Protein AF-A0A8I2YHZ6-F1 (afdb_monomer)

Foldseek 3Di:
DDDQPDWDWDQDPVRDTDTDRPVVCPPPDDDDQQLRDDLVRNVVVLVVVLVVCVVVVHDPVLSVLSVLLSVCLVPPPLCPDPPVLSVSLSSVQVRVVVVVQVVCPVHPPHDGSNDDPVVSSVVSSVVSVVVVVVVVVVVVVVPDDDDDD

Solvent-accessible surface area (backbone atoms only — not comparable to full-atom values): 8873 Å² total; per-residue (Å²): 135,81,82,91,73,55,69,37,81,42,70,46,100,86,68,50,78,44,80,39,52,48,77,72,57,66,80,77,62,79,85,76,55,67,44,74,52,52,73,68,56,44,53,54,49,52,54,52,48,55,51,51,42,58,76,68,65,52,58,67,68,58,55,51,30,52,50,41,26,54,48,48,56,69,68,31,74,39,62,78,43,91,50,63,61,49,38,44,19,53,30,41,42,51,38,52,51,54,54,52,46,68,73,28,59,95,48,96,72,52,74,80,60,40,61,84,58,61,69,63,39,50,50,44,36,49,54,56,47,53,54,50,55,52,52,53,52,50,56,61,60,72,69,60,77,81,78,86,130

Organism: NCBI:txid495285

Mean predicted aligned error: 11.05 Å

Structure (mmCIF, N/CA/C/O backbone):
data_AF-A0A8I2YHZ6-F1
#
_entry.id   AF-A0A8I2YHZ6-F1
#
loop_
_atom_site.group_PDB
_atom_site.id
_atom_site.type_symbol
_atom_site.label_atom_id
_atom_site.label_alt_id
_atom_site.label_comp_id
_atom_site.label_asym_id
_atom_site.label_entity_id
_atom_site.label_seq_id
_atom_site.pdbx_PDB_ins_code
_atom_site.Cartn_x
_atom_site.Cartn_y
_atom_site.Cartn_z
_atom_site.occupancy
_atom_site.B_iso_or_equiv
_atom_site.auth_seq_id
_atom_site.auth_comp_id
_atom_site.auth_asym_id
_atom_site.auth_atom_id
_atom_site.pdbx_PDB_model_num
ATOM 1 N N . MET A 1 1 ? -2.033 22.258 20.188 1.00 35.31 1 MET A N 1
ATOM 2 C CA . MET A 1 1 ? -1.630 23.443 19.407 1.00 35.31 1 MET A CA 1
ATOM 3 C C . MET A 1 1 ? -0.517 22.999 18.477 1.00 35.31 1 MET A C 1
ATOM 5 O O . MET A 1 1 ? 0.551 22.707 18.999 1.00 35.31 1 MET A O 1
ATOM 9 N N . PRO A 1 2 ? -0.765 22.814 17.171 1.00 44.09 2 PRO A N 1
ATOM 10 C CA . PRO A 1 2 ? 0.309 22.554 16.226 1.00 44.09 2 PRO A CA 1
ATOM 11 C C . PRO A 1 2 ? 1.043 23.863 15.903 1.00 44.09 2 PRO A C 1
ATOM 13 O O . PRO A 1 2 ? 0.467 24.949 15.951 1.00 44.09 2 PRO A O 1
ATOM 16 N N . ASP A 1 3 ? 2.327 23.735 15.624 1.00 48.19 3 ASP A N 1
ATOM 17 C CA . ASP A 1 3 ? 3.295 24.763 15.270 1.00 48.19 3 ASP A CA 1
ATOM 18 C C . ASP A 1 3 ? 2.987 25.400 13.903 1.00 48.19 3 ASP A C 1
ATOM 20 O O . ASP A 1 3 ? 3.510 25.028 12.856 1.00 48.19 3 ASP A O 1
ATOM 24 N N . ASP A 1 4 ? 2.141 26.426 13.931 1.00 53.59 4 ASP A N 1
ATOM 25 C CA . ASP A 1 4 ? 1.764 27.282 12.798 1.00 53.59 4 ASP A CA 1
ATOM 26 C C . ASP A 1 4 ? 2.883 28.272 12.398 1.00 53.59 4 ASP A C 1
ATOM 28 O O . ASP A 1 4 ? 2.664 29.462 12.189 1.00 53.59 4 ASP A O 1
ATOM 32 N N . SER A 1 5 ? 4.141 27.822 12.381 1.00 59.12 5 SER A N 1
ATOM 33 C CA . SER A 1 5 ? 5.307 28.680 12.092 1.00 59.12 5 SER A CA 1
ATOM 34 C C . SER A 1 5 ? 6.299 28.073 11.101 1.00 59.12 5 SER A C 1
ATOM 36 O O . SER A 1 5 ? 7.392 28.601 10.908 1.00 59.12 5 SER A O 1
ATOM 38 N N . SER A 1 6 ? 5.923 26.989 10.419 1.00 70.75 6 SER A N 1
ATOM 39 C CA . SER A 1 6 ? 6.705 26.479 9.293 1.00 70.75 6 SER A CA 1
ATOM 40 C C . SER A 1 6 ? 6.562 27.413 8.084 1.00 70.75 6 SER A C 1
ATOM 42 O O . SER A 1 6 ? 5.456 27.638 7.583 1.00 70.75 6 SER A O 1
ATOM 44 N N . LEU A 1 7 ? 7.690 27.947 7.611 1.00 72.50 7 LEU A N 1
ATOM 45 C CA . LEU A 1 7 ? 7.792 28.718 6.373 1.00 72.50 7 LEU A CA 1
ATOM 46 C C . LEU A 1 7 ? 8.293 27.811 5.244 1.00 72.50 7 LEU A C 1
ATOM 48 O O . LEU A 1 7 ? 9.271 27.084 5.412 1.00 72.50 7 LEU A O 1
ATOM 52 N N . SER A 1 8 ? 7.640 27.879 4.088 1.00 68.44 8 SER A N 1
ATOM 53 C CA . SER A 1 8 ? 8.075 27.231 2.851 1.00 68.44 8 SER A CA 1
ATOM 54 C C . SER A 1 8 ? 8.685 28.273 1.917 1.00 68.44 8 SER A C 1
ATOM 56 O O . SER A 1 8 ? 8.117 29.351 1.733 1.00 68.44 8 SER A O 1
ATOM 58 N N . LEU A 1 9 ? 9.825 27.950 1.307 1.00 75.81 9 LEU A N 1
ATOM 59 C CA . LEU A 1 9 ? 10.412 28.772 0.253 1.00 75.81 9 LEU A CA 1
ATOM 60 C C . LEU A 1 9 ? 9.707 28.459 -1.070 1.00 75.81 9 LEU A C 1
ATOM 62 O O . LEU A 1 9 ? 9.692 27.307 -1.499 1.00 75.81 9 LEU A O 1
ATOM 66 N N . ILE A 1 10 ? 9.135 29.472 -1.712 1.00 77.25 10 ILE A N 1
ATOM 67 C CA . ILE A 1 10 ? 8.572 29.366 -3.059 1.00 77.25 10 ILE A CA 1
ATOM 68 C C . ILE A 1 10 ? 9.311 30.309 -4.001 1.00 77.25 10 ILE A C 1
ATOM 70 O O . ILE A 1 10 ? 9.737 31.389 -3.601 1.00 77.25 10 ILE A O 1
ATOM 74 N N . THR A 1 11 ? 9.445 29.921 -5.260 1.00 71.69 11 THR A N 1
ATOM 75 C CA . THR A 1 11 ? 9.860 30.825 -6.335 1.00 71.69 11 THR A CA 1
ATOM 76 C C . THR A 1 11 ? 8.612 31.359 -7.021 1.00 71.69 11 THR A C 1
ATOM 78 O O . THR A 1 11 ? 7.777 30.578 -7.483 1.00 71.69 11 THR A O 1
ATOM 81 N N . SER A 1 12 ? 8.459 32.679 -7.032 1.00 67.88 12 SER A N 1
ATOM 82 C CA . SER A 1 12 ? 7.415 33.362 -7.798 1.00 67.88 12 SER A CA 1
ATOM 83 C C . SER A 1 12 ? 7.718 33.291 -9.305 1.00 67.88 12 SER A C 1
ATOM 85 O O . SER A 1 12 ? 8.842 32.977 -9.697 1.00 67.88 12 SER A O 1
ATOM 87 N N . ASP A 1 13 ? 6.726 33.566 -10.158 1.00 67.38 13 ASP A N 1
ATOM 88 C CA . ASP A 1 13 ? 6.862 33.480 -11.629 1.00 67.38 13 ASP A CA 1
ATOM 89 C C . ASP A 1 13 ? 7.914 34.450 -12.207 1.00 67.38 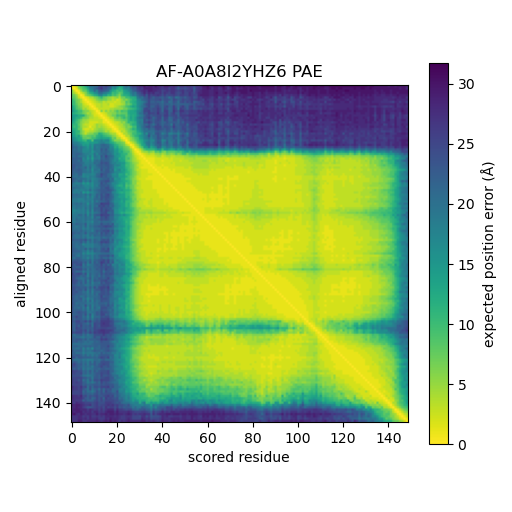13 ASP A C 1
ATOM 91 O O . ASP A 1 13 ? 8.390 34.265 -13.323 1.00 67.38 13 ASP A O 1
ATOM 95 N N . ASP A 1 14 ? 8.312 35.465 -11.438 1.00 78.00 14 ASP A N 1
ATOM 96 C CA . ASP A 1 14 ? 9.400 36.403 -11.733 1.00 78.00 14 ASP A CA 1
ATOM 97 C C . ASP A 1 14 ? 10.793 35.874 -11.330 1.00 78.00 14 ASP A C 1
ATOM 99 O O . ASP A 1 14 ? 11.795 36.569 -11.489 1.00 78.00 14 ASP A O 1
ATOM 103 N N . GLY A 1 15 ? 10.873 34.647 -10.804 1.00 69.75 15 GLY A N 1
ATOM 104 C CA . GLY A 1 15 ? 12.106 34.020 -10.332 1.00 69.75 15 GLY A CA 1
ATOM 105 C C . GLY A 1 15 ? 12.548 34.471 -8.937 1.00 69.75 15 GLY A C 1
ATOM 106 O O . GLY A 1 15 ? 13.588 34.017 -8.457 1.00 69.75 15 GLY A O 1
ATOM 107 N N . THR A 1 16 ? 11.774 35.325 -8.259 1.00 77.88 16 THR A N 1
ATOM 108 C CA . THR A 1 16 ? 12.134 35.827 -6.931 1.00 77.88 16 THR A CA 1
ATOM 109 C C . THR A 1 16 ? 11.769 34.799 -5.850 1.00 77.88 16 THR A C 1
ATOM 111 O O . THR A 1 16 ? 10.605 34.386 -5.759 1.00 77.88 16 THR A O 1
ATOM 114 N N . PRO A 1 17 ? 12.720 34.371 -4.998 1.00 73.25 17 PRO A N 1
ATOM 115 C CA . PRO A 1 17 ? 12.422 33.494 -3.873 1.00 73.25 17 PRO A CA 1
ATOM 116 C C . PRO A 1 17 ? 11.690 34.260 -2.757 1.00 73.25 17 PRO A C 1
ATOM 118 O O . PRO A 1 17 ? 12.149 35.307 -2.301 1.00 73.25 17 PRO A O 1
ATOM 121 N N . SER A 1 18 ? 10.561 33.723 -2.294 1.00 75.56 18 SER A N 1
ATOM 122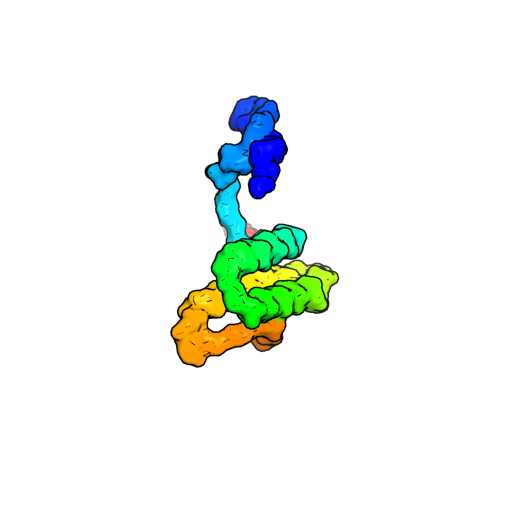 C CA . SER A 1 18 ? 9.723 34.277 -1.226 1.00 75.56 18 SER A CA 1
ATOM 123 C C . SER A 1 18 ? 9.420 33.221 -0.164 1.00 75.56 18 SER A C 1
ATOM 125 O O . SER A 1 18 ? 9.166 32.057 -0.480 1.00 75.56 18 SER A O 1
ATOM 127 N N . PHE A 1 19 ? 9.435 33.623 1.107 1.00 72.62 19 PHE A N 1
ATOM 128 C CA . PHE A 1 19 ? 9.028 32.768 2.219 1.00 72.62 19 PHE A CA 1
ATOM 129 C C . PHE A 1 19 ? 7.542 32.965 2.486 1.00 72.62 19 PHE A C 1
ATOM 131 O O . PHE A 1 19 ? 7.112 34.048 2.883 1.00 72.62 19 PHE A O 1
ATOM 138 N N . VAL A 1 20 ? 6.760 31.908 2.297 1.00 69.94 20 VAL A N 1
ATOM 139 C CA . VAL A 1 20 ? 5.327 31.917 2.596 1.00 69.94 20 VAL A CA 1
ATOM 140 C C . VAL A 1 20 ? 5.021 30.977 3.755 1.00 69.94 20 VAL A C 1
ATOM 142 O O . VAL A 1 20 ? 5.688 29.947 3.899 1.00 69.94 20 VAL A O 1
ATOM 145 N N . PRO A 1 21 ? 3.998 31.276 4.576 1.00 69.69 21 PRO A N 1
ATOM 146 C CA . PRO A 1 21 ? 3.459 30.292 5.503 1.00 69.69 21 PRO A CA 1
ATOM 147 C C . PRO A 1 21 ? 3.151 29.000 4.748 1.00 69.69 21 PRO A C 1
ATOM 149 O O . PRO A 1 21 ? 2.524 29.034 3.684 1.00 69.69 21 PRO A O 1
ATOM 152 N N . SER A 1 22 ? 3.564 27.851 5.283 1.00 57.22 22 SER A N 1
ATOM 153 C CA . SER A 1 22 ? 3.317 26.546 4.649 1.00 57.22 22 SER A CA 1
ATOM 154 C C . SER A 1 22 ? 1.818 26.295 4.385 1.00 57.22 22 SER A C 1
ATOM 156 O O . SER A 1 22 ? 1.453 25.530 3.494 1.00 57.22 22 SER A O 1
ATOM 158 N N . THR A 1 23 ? 0.931 26.992 5.102 1.00 54.34 23 THR A N 1
ATOM 159 C CA . THR A 1 23 ? -0.524 27.005 4.889 1.00 54.34 23 THR A CA 1
ATOM 160 C C . THR A 1 23 ? -0.960 27.729 3.610 1.00 54.34 23 THR A C 1
ATOM 162 O O . THR A 1 23 ? -1.935 27.300 2.996 1.00 54.34 23 THR A O 1
ATOM 165 N N . ALA A 1 24 ? -0.235 28.762 3.172 1.00 54.31 24 ALA A N 1
ATOM 166 C CA . ALA A 1 24 ? -0.509 29.526 1.952 1.00 54.31 24 ALA A CA 1
ATOM 167 C C . ALA A 1 24 ? -0.006 28.818 0.680 1.00 54.31 24 ALA A C 1
ATOM 169 O O . ALA A 1 24 ? -0.552 29.024 -0.402 1.00 54.31 24 ALA A O 1
ATOM 170 N N . ASN A 1 25 ? 0.987 27.927 0.801 1.00 49.81 25 ASN A N 1
ATOM 171 C CA . ASN A 1 25 ? 1.470 27.105 -0.318 1.00 49.81 25 ASN A CA 1
ATOM 172 C C . ASN A 1 25 ? 0.563 25.894 -0.624 1.00 49.81 25 ASN A C 1
ATOM 174 O O . ASN A 1 25 ? 0.732 25.205 -1.629 1.00 49.81 25 ASN A O 1
ATOM 178 N N . ARG A 1 26 ? -0.439 25.632 0.226 1.00 51.25 26 ARG A N 1
ATOM 179 C CA . ARG A 1 26 ? -1.338 24.471 0.115 1.00 51.25 26 ARG A CA 1
ATOM 180 C C . ARG A 1 26 ? -2.207 24.484 -1.155 1.00 51.25 26 ARG A C 1
ATOM 182 O O . ARG A 1 26 ? -2.811 23.469 -1.473 1.00 51.25 26 ARG A O 1
ATOM 189 N N . GLY A 1 27 ? -2.264 25.613 -1.869 1.00 46.50 27 GLY A N 1
ATOM 190 C CA . GLY A 1 27 ? -3.067 25.804 -3.081 1.00 46.50 27 GLY A CA 1
ATOM 191 C C . GLY A 1 27 ? -2.335 25.651 -4.422 1.00 46.50 27 GLY A C 1
ATOM 192 O O . GLY A 1 27 ? -2.993 25.781 -5.448 1.00 46.50 27 GLY A O 1
ATOM 193 N N . LYS A 1 28 ? -1.013 25.408 -4.455 1.00 52.72 28 LYS A N 1
ATOM 194 C CA . LYS A 1 28 ? -0.235 25.377 -5.719 1.00 52.72 28 LYS A CA 1
ATOM 195 C C . LYS A 1 28 ? 0.229 23.996 -6.188 1.00 52.72 28 LYS A C 1
ATOM 197 O O . LYS A 1 28 ? 0.732 23.886 -7.300 1.00 52.72 28 LYS A O 1
ATOM 202 N N . LEU A 1 29 ? 0.069 22.949 -5.383 1.00 59.81 29 LEU A N 1
ATOM 203 C CA . LEU A 1 29 ? 0.473 21.594 -5.762 1.00 59.81 29 LEU A CA 1
ATOM 204 C C . LEU A 1 29 ? -0.773 20.743 -5.983 1.00 59.81 29 LEU A C 1
ATOM 206 O O . LEU A 1 29 ? -1.562 20.540 -5.060 1.00 59.81 29 LEU A O 1
ATOM 210 N N . SER A 1 30 ? -0.955 20.265 -7.213 1.00 71.88 30 SER A N 1
ATOM 211 C CA . SER A 1 30 ? -1.982 19.273 -7.522 1.00 71.88 30 SER A CA 1
ATOM 212 C C . SER A 1 30 ? -1.793 18.043 -6.623 1.00 71.88 30 SER A C 1
ATOM 214 O O . SER A 1 30 ? -0.651 17.620 -6.422 1.00 71.88 30 SER A O 1
ATOM 216 N N . PRO A 1 31 ? -2.875 17.463 -6.071 1.00 78.50 31 PRO A N 1
ATOM 217 C CA . PRO A 1 31 ? -2.779 16.231 -5.300 1.00 78.50 31 PRO A CA 1
ATOM 218 C C . PRO A 1 31 ? -2.108 15.139 -6.139 1.00 78.50 31 PRO A C 1
ATOM 220 O O . PRO A 1 31 ? -2.542 14.874 -7.259 1.00 78.50 31 PRO A O 1
ATOM 223 N N . ILE A 1 32 ? -1.053 14.524 -5.603 1.00 86.19 32 ILE A N 1
ATOM 224 C CA . ILE A 1 32 ? -0.396 13.375 -6.235 1.00 86.19 32 ILE A CA 1
ATOM 225 C C . ILE A 1 32 ? -1.262 12.139 -5.952 1.00 86.19 32 ILE A C 1
ATOM 227 O O . ILE A 1 32 ? -1.596 11.915 -4.784 1.00 86.19 32 ILE A O 1
ATOM 231 N N . PRO A 1 33 ? -1.645 11.349 -6.970 1.00 90.88 33 PRO A N 1
ATOM 232 C CA . PRO A 1 33 ? -2.343 10.087 -6.759 1.00 90.88 33 PRO A CA 1
ATOM 233 C C . PRO A 1 33 ? -1.532 9.120 -5.886 1.00 90.88 33 PRO A C 1
ATOM 235 O O . PRO A 1 33 ? -0.310 9.051 -5.979 1.00 90.88 33 PRO A O 1
ATOM 238 N N . ASP A 1 34 ? -2.220 8.327 -5.064 1.00 90.38 34 ASP A N 1
ATOM 239 C CA . ASP A 1 34 ? -1.603 7.387 -4.114 1.00 90.38 34 ASP A CA 1
ATOM 240 C C . ASP A 1 34 ? -0.694 6.335 -4.789 1.00 90.38 34 ASP A C 1
ATOM 242 O O . ASP A 1 34 ? 0.255 5.836 -4.179 1.00 90.38 34 ASP A O 1
ATOM 246 N N . GLU A 1 35 ? -0.983 5.990 -6.044 1.00 92.38 35 GLU A N 1
ATOM 247 C CA . GLU A 1 35 ? -0.189 5.074 -6.873 1.00 92.38 35 GLU A CA 1
ATOM 248 C C . GLU A 1 35 ? 1.077 5.700 -7.474 1.00 92.38 35 GLU A C 1
ATOM 250 O O . GLU A 1 35 ? 2.001 4.963 -7.817 1.00 92.38 35 GLU A O 1
ATOM 255 N N . ASP A 1 36 ? 1.147 7.032 -7.530 1.00 92.81 36 ASP A N 1
ATOM 256 C CA . ASP A 1 36 ? 2.265 7.797 -8.096 1.00 92.81 36 ASP A CA 1
ATOM 257 C C . ASP A 1 36 ? 3.233 8.324 -7.021 1.00 92.81 36 ASP A C 1
ATOM 259 O O . ASP A 1 36 ? 4.199 9.029 -7.322 1.00 92.81 36 ASP A O 1
ATOM 263 N N . LEU A 1 37 ? 2.991 7.994 -5.749 1.00 93.00 37 LEU A N 1
ATOM 264 C CA . LEU A 1 37 ? 3.863 8.377 -4.640 1.00 93.00 37 LEU A CA 1
ATOM 265 C C . LEU A 1 37 ? 5.236 7.705 -4.744 1.00 93.00 37 LEU A C 1
ATOM 267 O O . LEU A 1 37 ? 5.360 6.546 -5.126 1.00 93.00 37 LEU A O 1
ATOM 271 N N . THR A 1 38 ? 6.289 8.374 -4.280 1.00 94.06 38 THR A N 1
ATOM 272 C CA . THR A 1 38 ? 7.530 7.662 -3.939 1.00 94.06 38 THR A CA 1
ATOM 273 C C . THR A 1 38 ? 7.335 6.846 -2.658 1.00 94.06 38 THR A C 1
ATOM 275 O O . THR A 1 38 ? 6.478 7.158 -1.831 1.00 94.06 38 THR A O 1
ATOM 278 N N . PHE A 1 39 ? 8.164 5.824 -2.420 1.00 94.25 39 PHE A N 1
ATOM 279 C CA . PHE A 1 39 ? 8.088 5.055 -1.167 1.00 94.25 39 PHE A CA 1
ATOM 280 C C . PHE A 1 39 ? 8.34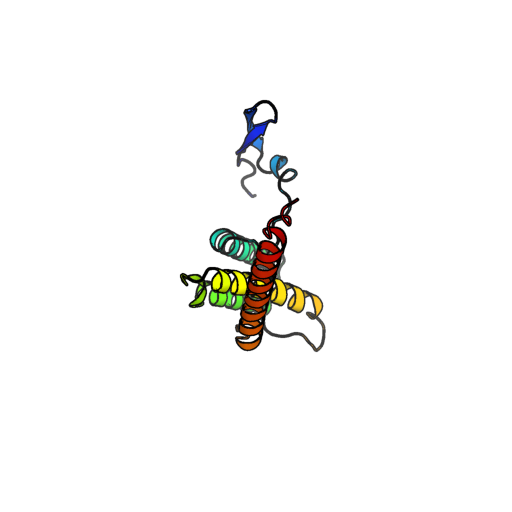2 5.903 0.089 1.00 94.25 39 PHE A C 1
ATOM 282 O O . PHE A 1 39 ? 7.810 5.600 1.154 1.00 94.25 39 PHE A O 1
ATOM 289 N N . GLU A 1 40 ? 9.132 6.969 -0.025 1.00 94.25 40 GLU A N 1
ATOM 290 C CA . GLU A 1 40 ? 9.367 7.924 1.064 1.00 94.25 40 GLU A CA 1
ATOM 291 C C . GLU A 1 40 ? 8.112 8.759 1.341 1.00 94.25 40 GLU A C 1
ATOM 293 O O . GLU A 1 40 ? 7.698 8.902 2.492 1.00 94.25 40 GLU A O 1
ATOM 298 N N . GLN A 1 41 ? 7.461 9.256 0.284 1.00 94.81 41 GLN A N 1
ATOM 299 C CA . GLN A 1 41 ? 6.185 9.963 0.396 1.00 94.81 41 GLN A CA 1
ATOM 300 C C . GLN A 1 41 ? 5.091 9.052 0.954 1.00 94.81 41 GLN A C 1
ATOM 302 O O . GLN A 1 41 ? 4.342 9.475 1.830 1.00 94.81 41 GLN A O 1
ATOM 307 N N . PHE A 1 42 ? 5.037 7.798 0.503 1.00 95.75 42 PHE A N 1
ATOM 308 C CA . PHE A 1 42 ? 4.129 6.779 1.016 1.00 95.75 42 PHE A CA 1
ATOM 309 C C . PHE A 1 42 ? 4.324 6.541 2.519 1.00 95.75 42 PHE A C 1
ATOM 311 O O . PHE A 1 42 ? 3.346 6.593 3.261 1.00 95.75 42 PHE A O 1
ATOM 318 N N . GLY A 1 43 ? 5.562 6.355 2.994 1.00 95.31 43 GLY A N 1
ATOM 319 C CA . GLY A 1 43 ? 5.836 6.160 4.424 1.00 95.31 43 GLY A CA 1
ATOM 320 C C . GLY A 1 43 ? 5.402 7.363 5.272 1.00 95.31 43 GLY A C 1
ATOM 321 O O . GLY A 1 43 ? 4.733 7.214 6.298 1.00 95.31 43 GLY A O 1
ATOM 322 N N . LEU A 1 44 ? 5.688 8.584 4.803 1.00 95.50 44 LEU A N 1
ATOM 323 C CA . LEU A 1 44 ? 5.221 9.812 5.458 1.00 95.50 44 LEU A CA 1
ATOM 324 C C . LEU A 1 44 ? 3.689 9.930 5.450 1.00 95.50 44 LEU A C 1
ATOM 326 O O . LEU A 1 44 ? 3.097 10.326 6.456 1.00 95.50 44 LEU A O 1
ATOM 330 N N . ALA A 1 45 ? 3.042 9.588 4.335 1.00 94.56 45 ALA A N 1
ATOM 331 C CA . ALA A 1 45 ? 1.590 9.601 4.205 1.00 94.56 45 ALA A CA 1
ATOM 332 C C . ALA A 1 45 ? 0.931 8.576 5.139 1.00 94.56 45 ALA A C 1
ATOM 334 O O . ALA A 1 45 ? -0.034 8.918 5.820 1.00 94.56 45 ALA A O 1
ATOM 335 N N . ALA A 1 46 ? 1.488 7.366 5.244 1.00 95.88 46 ALA A N 1
ATOM 336 C CA . ALA A 1 46 ? 1.015 6.324 6.150 1.00 95.88 46 ALA A CA 1
ATOM 337 C C . ALA A 1 46 ? 1.055 6.796 7.611 1.00 95.88 46 ALA A C 1
ATOM 339 O O . ALA A 1 46 ? 0.044 6.727 8.307 1.00 95.88 46 ALA A O 1
ATOM 340 N N . ILE A 1 47 ? 2.177 7.369 8.062 1.00 96.25 47 ILE A N 1
ATOM 341 C CA . ILE A 1 47 ? 2.304 7.909 9.427 1.00 96.25 47 ILE A CA 1
ATOM 342 C C . ILE A 1 47 ? 1.257 9.000 9.686 1.00 96.25 47 ILE A C 1
ATOM 344 O O . ILE A 1 47 ? 0.563 8.963 10.704 1.00 96.25 47 ILE A O 1
ATOM 348 N N . ARG A 1 48 ? 1.108 9.956 8.759 1.00 96.00 48 ARG A N 1
ATOM 349 C CA . ARG A 1 48 ? 0.121 11.044 8.880 1.00 96.00 48 ARG A CA 1
ATOM 350 C C . ARG A 1 48 ? -1.309 10.515 8.941 1.00 96.00 48 ARG A C 1
ATOM 352 O O . ARG A 1 48 ? -2.101 10.997 9.746 1.00 96.00 48 ARG A O 1
ATOM 359 N N . MET A 1 49 ? -1.626 9.511 8.131 1.00 95.19 49 MET A N 1
ATOM 360 C CA . MET A 1 49 ? -2.949 8.904 8.104 1.00 95.19 49 MET A CA 1
ATOM 361 C C . MET A 1 49 ? -3.249 8.143 9.404 1.00 95.19 49 MET A C 1
ATOM 363 O O . MET A 1 49 ? -4.347 8.283 9.931 1.00 95.19 49 MET A O 1
ATOM 367 N N . ILE A 1 50 ? -2.282 7.415 9.984 1.00 97.06 50 ILE A N 1
ATOM 368 C CA . ILE A 1 50 ? -2.450 6.767 11.303 1.00 97.06 50 ILE A CA 1
ATOM 369 C C . ILE A 1 50 ? -2.770 7.807 12.380 1.00 97.06 50 ILE A C 1
ATOM 371 O O . ILE A 1 50 ? -3.673 7.591 13.191 1.00 97.06 50 ILE A O 1
ATOM 375 N N . SER A 1 51 ? -2.042 8.928 12.402 1.00 97.00 51 SER A N 1
ATOM 376 C CA . SER A 1 51 ? -2.306 10.015 13.352 1.00 97.00 51 SER A CA 1
ATOM 377 C C . SER A 1 51 ? -3.718 10.572 13.179 1.00 97.00 51 SER A C 1
ATOM 379 O O . SER A 1 51 ? -4.462 10.634 14.154 1.00 97.00 51 SER A O 1
ATOM 381 N N . ALA A 1 5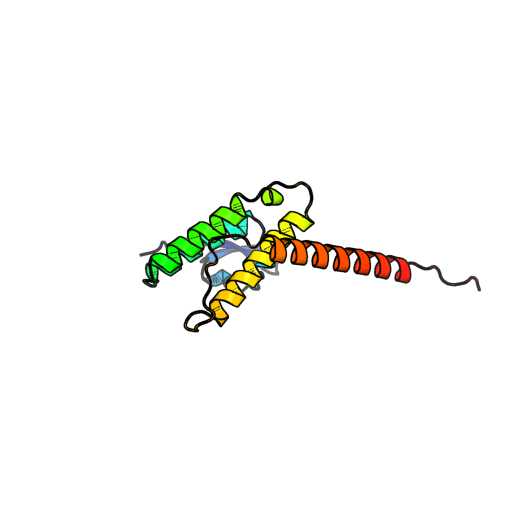2 ? -4.132 10.856 11.941 1.00 96.81 52 ALA A N 1
ATOM 382 C CA . ALA A 1 52 ? -5.480 11.336 11.648 1.00 96.81 52 ALA A CA 1
ATOM 383 C C . ALA A 1 52 ? -6.569 10.330 12.065 1.00 96.81 52 ALA A C 1
ATOM 385 O O . ALA A 1 52 ? -7.563 10.712 12.676 1.00 96.81 52 ALA A O 1
ATOM 386 N N . MET A 1 53 ? -6.377 9.030 11.808 1.00 96.69 53 MET A N 1
ATOM 387 C CA . MET A 1 53 ? -7.315 7.987 12.247 1.00 96.69 53 MET A CA 1
ATOM 388 C C . MET A 1 53 ? -7.477 7.974 13.774 1.00 96.69 53 MET A C 1
ATOM 390 O O . MET A 1 53 ? -8.594 7.844 14.274 1.00 96.69 53 MET A O 1
ATOM 394 N N . ARG A 1 54 ? -6.377 8.138 14.523 1.00 97.31 54 ARG A N 1
ATOM 395 C CA . ARG A 1 54 ? -6.402 8.218 15.994 1.00 97.31 54 ARG A CA 1
ATOM 396 C C . ARG A 1 54 ? -7.119 9.473 16.484 1.00 97.31 54 ARG A C 1
ATOM 398 O O . ARG A 1 54 ? -7.954 9.377 17.376 1.00 97.31 54 ARG A O 1
ATOM 405 N N . GLU A 1 55 ? -6.823 10.626 15.892 1.00 97.75 55 GLU A N 1
ATOM 406 C CA . GLU A 1 55 ? -7.463 11.907 16.225 1.00 97.75 55 GLU A CA 1
ATOM 407 C C . GLU A 1 55 ? -8.972 11.884 15.947 1.00 97.75 55 GLU A C 1
ATOM 409 O O . GLU A 1 55 ? -9.762 12.416 16.725 1.00 97.75 55 GLU A O 1
ATOM 414 N N . CYS A 1 56 ? -9.391 11.192 14.887 1.00 96.69 56 CYS A N 1
ATOM 415 C CA . CYS A 1 56 ? -10.798 10.982 14.556 1.00 96.69 56 CYS A CA 1
ATOM 416 C C . CYS A 1 56 ? -11.453 9.819 15.319 1.00 96.69 56 CYS A C 1
ATOM 418 O O . CYS A 1 56 ? -12.564 9.429 14.968 1.00 96.69 56 CYS A O 1
ATOM 420 N N . SER A 1 57 ? -10.796 9.256 16.341 1.00 96.38 57 SER A N 1
ATOM 421 C CA . SER A 1 57 ? -11.323 8.153 17.160 1.00 96.38 57 SER A CA 1
ATOM 422 C C . SER A 1 57 ? -11.811 6.951 16.341 1.00 96.38 57 SER A C 1
ATOM 424 O O . SER A 1 57 ? -12.843 6.354 16.652 1.00 96.38 57 SER A O 1
ATOM 426 N N . TRP A 1 58 ? -11.092 6.597 15.271 1.00 95.19 58 TRP A N 1
ATOM 427 C CA . TRP A 1 58 ? -11.396 5.376 14.528 1.00 95.19 58 TRP A CA 1
ATOM 428 C C . TRP A 1 58 ? -11.285 4.148 15.432 1.00 95.19 58 TRP A C 1
ATOM 430 O O . TRP A 1 58 ? -10.510 4.130 16.390 1.00 95.19 58 TRP A O 1
ATOM 440 N N . ASP A 1 59 ? -12.028 3.096 15.082 1.00 94.88 59 ASP A N 1
ATOM 441 C CA . ASP A 1 59 ? -11.954 1.813 15.776 1.00 94.88 59 ASP A CA 1
ATOM 442 C C . ASP A 1 59 ? -10.488 1.324 15.844 1.00 94.88 59 ASP A C 1
ATOM 444 O O . ASP A 1 59 ? -9.826 1.227 14.797 1.00 94.88 59 ASP A O 1
ATOM 448 N N . PRO A 1 60 ? -9.958 0.997 17.041 1.00 96.00 60 PRO A N 1
ATOM 449 C CA . PRO A 1 60 ? -8.604 0.473 17.197 1.00 96.00 60 PRO A CA 1
ATOM 450 C C . PRO A 1 60 ? -8.299 -0.739 16.309 1.00 96.00 60 PRO A C 1
ATOM 452 O O . PRO A 1 60 ? -7.161 -0.894 15.861 1.00 96.00 60 PRO A O 1
ATOM 455 N N . ALA A 1 61 ? -9.287 -1.588 16.015 1.00 94.19 61 ALA A N 1
ATOM 456 C CA . ALA A 1 61 ? -9.134 -2.716 15.104 1.00 94.19 61 ALA A CA 1
ATOM 457 C C . ALA A 1 61 ? -8.845 -2.252 13.668 1.00 94.19 61 ALA A C 1
ATOM 459 O O . ALA A 1 61 ? -7.945 -2.792 13.021 1.00 94.19 61 ALA A O 1
ATOM 460 N N . HIS A 1 62 ? -9.533 -1.210 13.186 1.00 94.25 62 HIS A N 1
ATOM 461 C CA . HIS A 1 62 ? -9.254 -0.617 11.876 1.00 94.25 62 HIS A CA 1
ATOM 462 C C . HIS A 1 62 ? -7.876 0.043 11.846 1.00 94.25 62 HIS A C 1
ATOM 464 O O . HIS A 1 62 ? -7.115 -0.184 10.907 1.00 94.25 62 HIS A O 1
ATOM 470 N N . ILE A 1 63 ? -7.511 0.795 12.889 1.00 96.12 63 ILE A N 1
ATOM 471 C CA . ILE A 1 63 ? -6.185 1.425 12.983 1.00 96.12 63 ILE A CA 1
ATOM 472 C C . ILE A 1 63 ? -5.082 0.359 12.919 1.00 96.12 63 ILE A C 1
ATOM 474 O O . ILE A 1 63 ? -4.149 0.479 12.126 1.00 96.12 63 ILE A O 1
ATOM 478 N N . ASN A 1 64 ? -5.201 -0.712 13.707 1.00 97.12 64 ASN A N 1
ATOM 479 C CA . ASN A 1 64 ? -4.224 -1.802 13.715 1.00 97.12 64 ASN A CA 1
ATOM 480 C C . ASN A 1 64 ? -4.153 -2.529 12.368 1.00 97.12 64 ASN A C 1
ATOM 482 O O . ASN A 1 64 ? -3.060 -2.843 11.903 1.00 97.12 64 ASN A O 1
ATOM 486 N N . MET A 1 65 ? -5.291 -2.742 11.707 1.00 96.50 65 MET A N 1
ATOM 487 C CA . MET A 1 65 ? -5.332 -3.323 10.367 1.00 96.50 65 MET A CA 1
ATOM 488 C C . MET A 1 65 ? -4.570 -2.463 9.348 1.00 96.50 65 MET A C 1
ATOM 490 O O . MET A 1 65 ? -3.788 -3.009 8.571 1.00 96.50 65 MET A O 1
ATOM 494 N N . PHE A 1 66 ? -4.744 -1.138 9.367 1.00 97.31 66 PHE A N 1
ATOM 495 C CA . PHE A 1 66 ? -3.998 -0.223 8.496 1.00 97.31 66 PHE A CA 1
ATOM 496 C C . PHE A 1 66 ? -2.499 -0.185 8.821 1.00 97.31 66 PHE A C 1
ATOM 498 O O . PHE A 1 66 ? -1.678 -0.186 7.905 1.00 97.31 66 PHE A O 1
ATOM 505 N N . ILE A 1 67 ? -2.127 -0.227 10.105 1.00 97.62 67 ILE A N 1
ATOM 506 C CA . ILE A 1 67 ? -0.722 -0.348 10.528 1.00 97.62 67 ILE A CA 1
ATOM 507 C C . ILE A 1 67 ? -0.102 -1.626 9.953 1.00 97.62 67 ILE A C 1
ATOM 509 O O . ILE A 1 67 ? 0.976 -1.571 9.363 1.00 97.62 67 ILE A O 1
ATOM 513 N N . SER A 1 68 ? -0.774 -2.771 10.097 1.00 98.12 68 SER A N 1
ATOM 514 C CA . SER A 1 68 ? -0.307 -4.041 9.533 1.00 98.12 68 SER A CA 1
ATOM 515 C C . SER A 1 68 ? -0.207 -3.986 8.013 1.00 98.12 68 SER A C 1
ATOM 517 O O . SER A 1 68 ? 0.796 -4.425 7.458 1.00 98.12 68 SER A O 1
ATOM 519 N N . PHE A 1 69 ? -1.209 -3.411 7.350 1.00 97.62 69 PHE A N 1
ATOM 520 C CA . PHE A 1 69 ? -1.236 -3.263 5.902 1.00 97.62 69 PHE A CA 1
ATOM 521 C C . PHE A 1 69 ? -0.038 -2.463 5.382 1.00 97.62 69 PHE A C 1
ATOM 523 O O . PHE A 1 69 ? 0.738 -2.974 4.575 1.00 97.62 69 PHE A O 1
ATOM 530 N N . TRP A 1 70 ? 0.164 -1.237 5.875 1.00 97.69 70 TRP A N 1
ATOM 531 C CA . TRP A 1 70 ? 1.271 -0.397 5.417 1.00 97.69 70 TRP A CA 1
ATOM 532 C C . TRP A 1 70 ? 2.632 -0.969 5.799 1.00 97.69 70 TRP A C 1
ATOM 534 O O . TRP A 1 70 ? 3.535 -0.965 4.965 1.00 97.69 70 TRP A O 1
ATOM 544 N N . ARG A 1 71 ? 2.767 -1.556 6.996 1.00 97.44 71 ARG A N 1
ATOM 545 C CA . ARG A 1 71 ? 3.990 -2.268 7.386 1.00 97.44 71 ARG A CA 1
ATOM 546 C C . ARG A 1 71 ? 4.316 -3.388 6.403 1.00 97.44 71 ARG A C 1
ATOM 548 O O . ARG A 1 71 ? 5.462 -3.497 5.986 1.00 97.44 71 ARG A O 1
ATOM 555 N N . ASN A 1 72 ? 3.329 -4.194 6.019 1.00 97.75 72 ASN A N 1
ATOM 556 C CA . ASN A 1 72 ? 3.546 -5.310 5.103 1.00 97.75 72 ASN A CA 1
ATOM 557 C C . ASN A 1 72 ? 3.985 -4.833 3.715 1.00 97.75 72 ASN A C 1
ATOM 559 O O . ASN A 1 72 ? 4.866 -5.457 3.131 1.00 97.75 72 ASN A O 1
ATOM 563 N N . ILE A 1 73 ? 3.457 -3.704 3.227 1.00 97.31 73 ILE A N 1
ATOM 564 C CA . ILE A 1 73 ? 3.933 -3.057 1.994 1.00 97.31 73 ILE A CA 1
ATOM 565 C C . ILE A 1 73 ? 5.382 -2.568 2.150 1.00 97.31 73 ILE A C 1
ATOM 567 O O . ILE A 1 73 ? 6.209 -2.813 1.271 1.00 97.31 73 ILE A O 1
ATOM 571 N N . GLU A 1 74 ? 5.725 -1.925 3.273 1.00 96.44 74 GLU A N 1
ATOM 572 C CA . GLU A 1 74 ? 7.088 -1.438 3.527 1.00 96.44 74 GLU A CA 1
ATOM 573 C C . GLU A 1 74 ? 8.120 -2.561 3.695 1.00 96.44 74 GLU A C 1
ATOM 575 O O . GLU A 1 74 ? 9.289 -2.390 3.354 1.00 96.44 74 GLU A O 1
ATOM 580 N N . THR A 1 75 ? 7.717 -3.719 4.209 1.00 96.75 75 THR A N 1
ATOM 581 C CA . THR A 1 75 ? 8.618 -4.866 4.385 1.00 96.75 75 THR A CA 1
ATOM 582 C C . THR A 1 75 ? 8.592 -5.842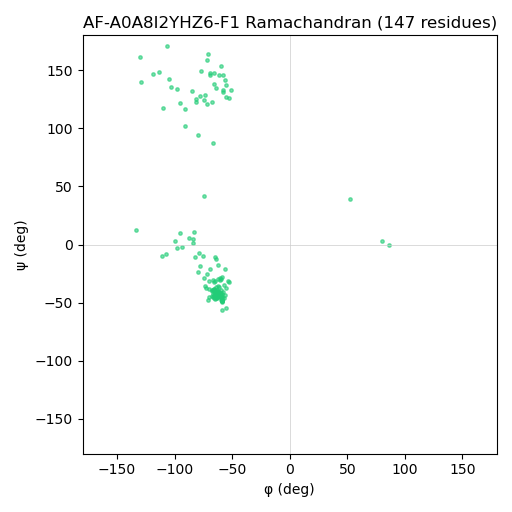 3.213 1.00 96.75 75 THR A C 1
ATOM 584 O O . THR A 1 75 ? 9.327 -6.828 3.229 1.00 96.75 75 THR A O 1
ATOM 587 N N . HIS A 1 76 ? 7.756 -5.601 2.199 1.00 97.75 76 HIS A N 1
ATOM 588 C CA . HIS A 1 76 ? 7.629 -6.507 1.067 1.00 97.75 76 HIS A CA 1
ATOM 589 C C . HIS A 1 76 ? 8.938 -6.557 0.252 1.00 97.75 76 HIS A C 1
ATOM 591 O O . HIS A 1 76 ? 9.514 -5.499 -0.033 1.00 97.75 76 HIS A O 1
ATOM 597 N N . PRO A 1 77 ? 9.400 -7.739 -0.212 1.00 97.12 77 PRO A N 1
ATOM 598 C CA . PRO A 1 77 ? 10.645 -7.864 -0.980 1.00 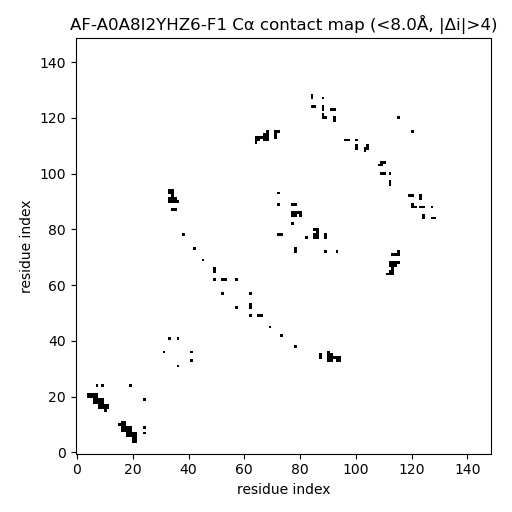97.12 77 PRO A CA 1
ATOM 599 C C . PRO A 1 77 ? 10.717 -6.946 -2.208 1.00 97.12 77 PRO A C 1
ATOM 601 O O . PRO A 1 77 ? 11.790 -6.474 -2.581 1.00 97.12 77 PRO A O 1
ATOM 604 N N . TRP A 1 78 ? 9.569 -6.649 -2.823 1.00 97.38 78 TRP A N 1
ATOM 605 C CA . TRP A 1 78 ? 9.504 -5.781 -4.001 1.00 97.38 78 TRP A CA 1
ATOM 606 C C . TRP A 1 78 ? 9.822 -4.314 -3.715 1.00 97.38 78 TRP A C 1
ATOM 608 O O . TRP A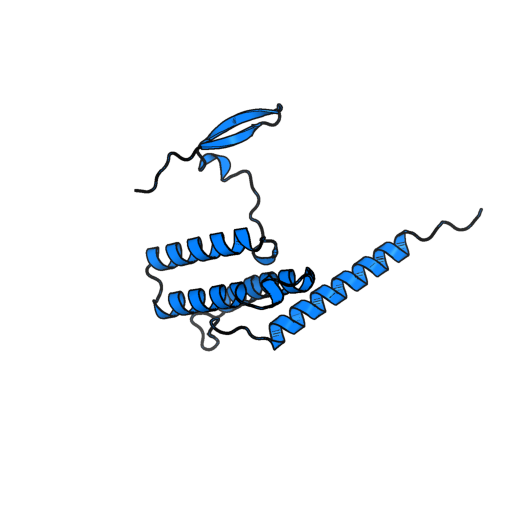 1 78 ? 10.245 -3.622 -4.637 1.00 97.38 78 TRP A O 1
ATOM 618 N N . ARG A 1 79 ? 9.711 -3.838 -2.466 1.00 95.88 79 ARG A N 1
ATOM 619 C CA . ARG A 1 79 ? 10.114 -2.466 -2.116 1.00 95.88 79 ARG A CA 1
ATOM 620 C C . ARG A 1 79 ? 11.592 -2.236 -2.416 1.00 95.88 79 ARG A C 1
ATOM 622 O O . ARG A 1 79 ? 11.955 -1.209 -2.974 1.00 95.88 79 ARG A O 1
ATOM 629 N N . GLY A 1 80 ? 12.447 -3.191 -2.051 1.00 92.94 80 GLY A N 1
ATOM 630 C CA . GLY A 1 80 ? 13.894 -3.125 -2.280 1.00 92.94 80 GLY A CA 1
ATOM 631 C C . GLY A 1 80 ? 14.341 -3.664 -3.641 1.00 92.94 80 GLY A C 1
ATOM 632 O O . GLY A 1 80 ? 15.542 -3.794 -3.877 1.00 92.94 80 GLY A O 1
ATOM 633 N N . SER A 1 81 ? 13.405 -4.030 -4.519 1.00 95.69 81 SER A N 1
ATOM 634 C CA . SER A 1 81 ? 13.739 -4.629 -5.807 1.00 95.69 81 SER A CA 1
ATOM 635 C C . SER A 1 81 ? 14.394 -3.626 -6.752 1.00 95.69 81 SER A C 1
ATOM 637 O O . SER A 1 81 ? 14.050 -2.448 -6.779 1.00 95.69 81 SER A O 1
ATOM 639 N N . ARG A 1 82 ? 15.301 -4.120 -7.601 1.00 93.44 82 ARG A N 1
ATOM 640 C CA . ARG A 1 82 ? 15.860 -3.354 -8.728 1.00 93.44 82 ARG A CA 1
ATOM 641 C C . ARG A 1 82 ? 14.878 -3.221 -9.897 1.00 93.44 82 ARG A C 1
ATOM 643 O O . ARG A 1 82 ? 15.145 -2.484 -10.839 1.00 93.44 82 ARG A O 1
ATOM 650 N N . ILE A 1 83 ? 13.765 -3.954 -9.865 1.00 93.88 83 ILE A N 1
ATOM 651 C CA . ILE A 1 83 ? 12.740 -3.932 -10.907 1.00 93.88 83 ILE A CA 1
ATOM 652 C C . ILE A 1 83 ? 11.701 -2.869 -10.538 1.00 93.88 83 ILE A C 1
ATOM 654 O O . ILE A 1 83 ? 10.817 -3.115 -9.720 1.00 93.88 83 ILE A O 1
ATOM 658 N N . GLN A 1 84 ? 11.772 -1.703 -11.184 1.00 92.50 84 GLN A N 1
ATOM 659 C CA . GLN A 1 84 ? 10.897 -0.556 -10.895 1.00 92.50 84 GLN A CA 1
ATOM 660 C C . GLN A 1 84 ? 9.398 -0.894 -10.979 1.00 92.50 84 GLN A C 1
ATOM 662 O O . GLN A 1 84 ? 8.613 -0.451 -10.146 1.00 92.50 84 GLN A O 1
ATOM 667 N N . ARG A 1 85 ? 8.985 -1.748 -11.924 1.00 94.44 85 ARG A N 1
ATOM 668 C CA . ARG A 1 85 ? 7.577 -2.170 -12.037 1.00 94.44 85 ARG A CA 1
ATOM 669 C C . ARG A 1 85 ? 7.065 -2.928 -10.811 1.00 94.44 85 ARG A C 1
ATOM 671 O O . ARG A 1 85 ? 5.888 -2.834 -10.496 1.00 94.44 85 ARG A O 1
ATOM 678 N N . GLN A 1 86 ? 7.927 -3.654 -10.098 1.00 95.81 86 GLN A N 1
ATOM 679 C CA . GLN A 1 86 ? 7.534 -4.339 -8.862 1.00 95.81 86 GLN A CA 1
ATOM 680 C C . GLN A 1 86 ? 7.260 -3.340 -7.730 1.00 95.81 86 GLN A C 1
ATOM 682 O O . GLN A 1 86 ? 6.309 -3.505 -6.970 1.00 95.81 86 GLN A O 1
ATOM 687 N N . GLN A 1 87 ? 8.053 -2.270 -7.653 1.00 96.12 87 GLN A N 1
ATOM 688 C CA . GLN A 1 87 ? 7.812 -1.152 -6.741 1.00 96.12 87 GLN A CA 1
ATOM 689 C C . GLN A 1 87 ? 6.503 -0.424 -7.082 1.00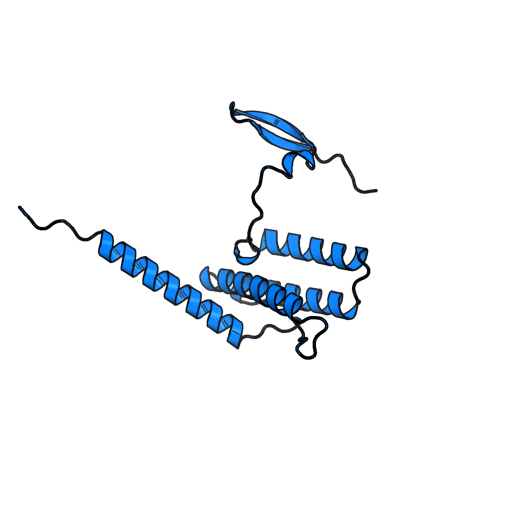 96.12 87 GLN A C 1
ATOM 691 O O . GLN A 1 87 ? 5.685 -0.186 -6.197 1.00 96.12 87 GLN A O 1
ATOM 696 N N . GLN A 1 88 ? 6.268 -0.138 -8.365 1.00 95.62 88 GLN A N 1
ATOM 697 C CA . GLN A 1 88 ? 5.024 0.482 -8.839 1.00 95.62 88 GLN A CA 1
ATOM 698 C C . GLN A 1 88 ? 3.797 -0.398 -8.571 1.00 95.62 88 GLN A C 1
ATOM 700 O O . GLN A 1 88 ? 2.764 0.106 -8.138 1.00 95.62 88 GLN A O 1
ATOM 705 N N . ALA A 1 89 ? 3.910 -1.717 -8.756 1.00 97.12 89 ALA A N 1
ATOM 706 C CA . ALA A 1 89 ? 2.827 -2.653 -8.467 1.00 97.12 89 ALA A CA 1
ATOM 707 C C . ALA A 1 89 ? 2.395 -2.595 -6.993 1.00 97.12 89 ALA A C 1
ATOM 709 O O . ALA A 1 89 ? 1.200 -2.623 -6.717 1.00 97.12 89 ALA A O 1
ATOM 710 N N . LEU A 1 90 ? 3.336 -2.447 -6.049 1.00 97.69 90 LEU A N 1
ATOM 711 C CA . LEU A 1 90 ? 3.013 -2.287 -4.625 1.00 97.69 90 LEU A CA 1
ATOM 712 C C . LEU A 1 90 ? 2.210 -1.010 -4.341 1.00 97.69 90 LEU A C 1
ATOM 714 O O . LEU A 1 90 ? 1.249 -1.047 -3.572 1.00 97.69 90 LEU A O 1
ATOM 718 N N . LEU A 1 91 ? 2.587 0.112 -4.955 1.00 97.06 91 LEU A N 1
ATOM 719 C CA . LEU A 1 91 ? 1.915 1.398 -4.751 1.00 97.06 91 LEU A CA 1
ATOM 720 C C . LEU A 1 91 ? 0.538 1.438 -5.429 1.00 97.06 91 LEU A C 1
ATOM 722 O O . LEU A 1 91 ? -0.437 1.924 -4.855 1.00 97.06 91 LEU A O 1
ATOM 726 N N . LYS A 1 92 ? 0.418 0.835 -6.611 1.00 96.69 92 LYS A N 1
ATOM 727 C CA . LYS A 1 92 ? -0.874 0.662 -7.279 1.00 96.69 92 LYS A CA 1
ATOM 728 C C . LYS A 1 92 ? -1.796 -0.265 -6.486 1.00 96.69 92 LYS A C 1
ATOM 730 O O . LYS A 1 92 ? -2.967 0.052 -6.277 1.00 96.69 92 LYS A O 1
ATOM 735 N N . TYR A 1 93 ? -1.247 -1.362 -5.960 1.00 97.19 93 TYR A N 1
ATOM 736 C CA . TYR A 1 93 ? -1.971 -2.278 -5.082 1.00 97.19 93 TYR A CA 1
ATOM 737 C C . TYR A 1 93 ? -2.464 -1.559 -3.830 1.00 97.19 93 TYR A C 1
ATOM 739 O O . TYR A 1 93 ? -3.641 -1.683 -3.490 1.00 97.19 93 TYR A O 1
ATOM 747 N N . GLN A 1 94 ? -1.619 -0.758 -3.167 1.00 96.12 94 GLN A N 1
ATOM 748 C CA . GLN A 1 94 ? -2.057 -0.086 -1.946 1.00 96.12 94 GLN A CA 1
ATOM 749 C C . GLN A 1 94 ? -3.180 0.931 -2.203 1.00 96.12 94 GLN A C 1
ATOM 751 O O . GLN A 1 94 ? -4.175 0.922 -1.474 1.00 96.12 94 GLN A O 1
ATOM 756 N N . SER A 1 95 ? -3.058 1.728 -3.274 1.00 95.38 95 SER A N 1
ATOM 757 C CA . SER A 1 95 ? -4.070 2.700 -3.718 1.00 95.38 95 SER A CA 1
ATOM 758 C C . SER A 1 95 ? -5.422 2.011 -3.942 1.00 95.38 95 SER A C 1
ATOM 760 O O . SER A 1 95 ? -6.431 2.341 -3.305 1.00 95.38 95 SER A O 1
ATOM 762 N N . ALA A 1 96 ? -5.430 0.959 -4.766 1.00 95.50 96 ALA A N 1
ATOM 763 C CA . ALA A 1 96 ? -6.645 0.239 -5.121 1.00 95.50 96 ALA A CA 1
ATOM 764 C C . ALA A 1 96 ? -7.299 -0.459 -3.922 1.00 95.50 96 ALA A C 1
ATOM 766 O O . ALA A 1 96 ? -8.516 -0.384 -3.747 1.00 95.50 96 ALA A O 1
ATOM 767 N N . GLN A 1 97 ? -6.510 -1.117 -3.070 1.00 95.12 97 GLN A N 1
ATOM 768 C CA . GLN A 1 97 ? -7.047 -1.849 -1.924 1.00 95.12 97 GLN A CA 1
ATOM 769 C C . GLN A 1 97 ? -7.655 -0.915 -0.882 1.00 95.12 97 GLN A C 1
ATOM 771 O O . GLN A 1 97 ? -8.732 -1.209 -0.361 1.00 95.12 97 GLN A O 1
ATOM 776 N N . ARG A 1 98 ? -7.032 0.242 -0.625 1.00 94.38 98 ARG A N 1
ATOM 777 C CA . ARG A 1 98 ? -7.615 1.264 0.254 1.00 94.38 98 ARG A CA 1
ATOM 778 C C . ARG A 1 98 ? -8.923 1.804 -0.302 1.00 94.38 98 ARG A C 1
ATOM 780 O O . ARG A 1 98 ? -9.900 1.891 0.439 1.00 94.38 98 ARG A O 1
ATOM 787 N N . LEU A 1 99 ? -8.963 2.122 -1.596 1.00 93.69 99 LEU A N 1
ATOM 788 C CA . LEU A 1 99 ? -10.182 2.584 -2.253 1.00 93.69 99 LEU A CA 1
ATOM 789 C C . LEU A 1 99 ? -11.300 1.534 -2.169 1.00 93.69 99 LEU A C 1
ATOM 791 O O . LEU A 1 99 ? -12.436 1.868 -1.837 1.00 93.69 99 LEU A O 1
ATOM 795 N N . ASN A 1 100 ? -10.986 0.266 -2.437 1.00 93.44 100 ASN A N 1
ATOM 796 C CA . ASN A 1 100 ? -11.947 -0.832 -2.365 1.00 93.44 100 ASN A CA 1
ATOM 797 C C . ASN A 1 100 ? -12.470 -1.031 -0.945 1.00 93.44 100 ASN A C 1
ATOM 799 O O . ASN A 1 100 ? -13.679 -1.136 -0.759 1.00 93.44 100 ASN A O 1
ATOM 803 N N . TRP A 1 101 ? -11.588 -1.015 0.054 1.00 93.81 101 TRP A N 1
ATOM 804 C CA . TRP A 1 101 ? -11.982 -1.122 1.454 1.00 93.81 101 TRP A CA 1
ATOM 805 C C . TRP A 1 101 ? -12.930 0.008 1.866 1.00 93.81 101 TRP A C 1
ATOM 807 O O . TRP A 1 101 ? -13.990 -0.255 2.426 1.00 93.81 101 TRP A O 1
ATOM 817 N N . HIS A 1 102 ? -12.616 1.254 1.500 1.00 91.50 102 HIS A N 1
ATOM 818 C CA . HIS A 1 102 ? -13.484 2.402 1.770 1.00 91.50 102 HIS A CA 1
ATOM 819 C C . HIS A 1 102 ? -14.867 2.298 1.115 1.00 91.50 102 HIS A C 1
ATOM 821 O O . HIS A 1 102 ? -15.834 2.814 1.667 1.00 91.50 102 HIS A O 1
ATOM 827 N N . LYS A 1 103 ? -14.981 1.631 -0.040 1.00 92.12 103 LYS A N 1
ATOM 828 C CA . LYS A 1 103 ? -16.268 1.420 -0.722 1.00 92.12 103 LYS A CA 1
ATOM 829 C C . LYS A 1 103 ? -17.149 0.374 -0.040 1.00 92.12 103 LYS A C 1
ATOM 831 O O . LYS A 1 103 ? -18.365 0.438 -0.188 1.00 92.12 103 LYS A O 1
ATOM 836 N N . VAL A 1 104 ? -16.555 -0.605 0.646 1.00 91.38 104 VAL A N 1
ATOM 837 C CA . VAL A 1 104 ? -17.289 -1.760 1.199 1.00 91.38 104 VAL A CA 1
ATOM 838 C C . VAL A 1 104 ? -17.375 -1.763 2.721 1.00 91.38 104 VAL A C 1
ATOM 840 O O . VAL A 1 104 ? -18.121 -2.570 3.280 1.00 91.38 104 VAL A O 1
ATOM 843 N N . ILE A 1 105 ? -16.636 -0.889 3.407 1.00 86.81 105 ILE A N 1
ATOM 844 C CA . ILE A 1 105 ? -16.724 -0.754 4.860 1.00 86.81 105 ILE A CA 1
ATOM 845 C C . ILE A 1 105 ? -18.171 -0.418 5.270 1.00 86.81 105 ILE A C 1
ATOM 847 O O . ILE A 1 105 ? -18.825 0.425 4.663 1.00 86.81 105 ILE A O 1
ATOM 851 N N . GLY A 1 106 ? -18.696 -1.120 6.278 1.00 83.06 106 GLY A N 1
ATOM 852 C CA . GLY A 1 106 ? -20.100 -1.004 6.698 1.00 83.06 106 GLY A CA 1
ATOM 853 C C . GLY A 1 106 ? -21.075 -1.907 5.932 1.00 83.06 106 GLY A C 1
ATOM 854 O O . GLY A 1 106 ? -22.262 -1.917 6.247 1.00 83.06 106 GLY A O 1
ATOM 855 N N . SER A 1 107 ? -20.589 -2.698 4.971 1.00 86.81 107 SER A N 1
ATOM 856 C CA . SER A 1 107 ? -21.356 -3.761 4.310 1.00 86.81 107 SER A CA 1
ATOM 857 C C . SER A 1 107 ? -20.909 -5.155 4.765 1.00 86.81 107 SER A C 1
ATOM 859 O O . SER A 1 107 ? -19.865 -5.318 5.399 1.00 86.81 107 SER A O 1
ATOM 861 N N . THR A 1 108 ? -21.655 -6.190 4.373 1.00 78.50 108 THR A N 1
ATOM 862 C CA . THR A 1 108 ? -21.269 -7.601 4.573 1.00 78.50 108 THR A CA 1
ATOM 863 C C . THR A 1 108 ? -20.018 -8.010 3.791 1.00 78.50 108 THR A C 1
ATOM 865 O O . THR A 1 108 ? -19.481 -9.084 4.033 1.00 78.50 108 THR A O 1
ATOM 868 N N . ASN A 1 109 ? -19.550 -7.168 2.864 1.00 80.06 109 ASN A N 1
ATOM 869 C CA . ASN A 1 109 ? -18.362 -7.404 2.043 1.00 80.06 109 ASN A CA 1
ATOM 870 C C . ASN A 1 109 ? -17.099 -6.759 2.634 1.00 80.06 109 ASN A C 1
ATOM 872 O O . ASN A 1 109 ? -16.077 -6.676 1.953 1.00 80.06 109 ASN A O 1
ATOM 876 N N . ALA A 1 110 ? -17.161 -6.261 3.874 1.00 82.38 110 ALA A N 1
ATOM 877 C CA . ALA A 1 110 ? -15.988 -5.755 4.568 1.00 82.38 110 ALA A CA 1
ATOM 878 C C . ALA A 1 110 ? -14.921 -6.856 4.680 1.00 82.38 110 ALA A C 1
ATOM 880 O O . ALA A 1 110 ? -15.199 -7.983 5.086 1.00 82.38 110 ALA A O 1
ATOM 881 N N . PHE A 1 111 ? -13.687 -6.515 4.320 1.00 88.88 111 PHE A N 1
ATOM 882 C CA . PHE A 1 111 ? -12.548 -7.426 4.360 1.00 88.88 111 PHE A CA 1
ATOM 883 C C . PHE A 1 111 ? -11.372 -6.780 5.090 1.00 88.88 111 PHE A C 1
ATOM 885 O O . PHE A 1 111 ? -11.316 -5.560 5.259 1.00 88.88 111 PHE A O 1
ATOM 892 N N . SER A 1 112 ? -10.425 -7.605 5.535 1.00 90.56 112 SER A N 1
ATOM 893 C CA . SER A 1 112 ? -9.211 -7.119 6.186 1.00 90.56 112 SER A CA 1
ATOM 894 C C . SER A 1 112 ? -8.146 -6.746 5.159 1.00 90.56 112 SER A C 1
ATOM 896 O O . SER A 1 112 ? -7.830 -7.540 4.276 1.00 90.56 112 SER A O 1
ATOM 898 N N . LEU A 1 113 ? -7.549 -5.563 5.316 1.00 93.00 113 LEU A N 1
ATOM 899 C CA . LEU A 1 113 ? -6.381 -5.127 4.544 1.00 93.00 113 LEU A CA 1
ATOM 900 C C . LEU A 1 113 ? -5.058 -5.665 5.094 1.00 93.00 113 LEU A C 1
ATOM 902 O O . LEU A 1 113 ? -4.030 -5.512 4.448 1.00 93.00 113 LEU A O 1
ATOM 906 N N . ALA A 1 114 ? -5.048 -6.266 6.287 1.00 92.81 114 ALA A N 1
ATOM 907 C CA . ALA A 1 114 ? -3.804 -6.546 6.998 1.00 92.81 114 ALA A CA 1
ATOM 908 C C . ALA A 1 114 ? -2.846 -7.454 6.213 1.00 92.81 114 ALA A C 1
ATOM 910 O O . ALA A 1 114 ? -1.638 -7.328 6.378 1.00 92.81 114 ALA A O 1
ATOM 911 N N . GLN A 1 115 ? -3.356 -8.350 5.365 1.00 93.44 115 GLN A N 1
ATOM 912 C CA . GLN A 1 115 ? -2.539 -9.236 4.537 1.00 93.44 115 GLN A CA 1
ATOM 913 C C . GLN A 1 115 ? -2.518 -8.779 3.079 1.00 93.44 115 GLN A C 1
ATOM 915 O O . GLN A 1 115 ? -3.527 -8.336 2.527 1.00 93.44 115 GLN A O 1
ATOM 920 N N . ILE A 1 116 ? -1.355 -8.917 2.443 1.00 95.19 116 ILE A N 1
ATOM 921 C CA . ILE A 1 116 ? -1.216 -8.684 1.008 1.00 95.19 116 ILE A CA 1
ATOM 922 C C . ILE A 1 116 ? -1.843 -9.870 0.272 1.00 95.19 116 ILE A C 1
ATOM 924 O O . ILE A 1 116 ? -1.481 -11.023 0.495 1.00 95.19 116 ILE A O 1
ATOM 928 N N . ASN A 1 117 ? -2.792 -9.581 -0.614 1.00 95.00 117 ASN A N 1
ATOM 929 C CA . ASN A 1 117 ? -3.300 -10.548 -1.567 1.00 95.00 117 ASN A CA 1
ATOM 930 C C . ASN A 1 117 ? -2.308 -10.644 -2.731 1.00 95.00 117 ASN A C 1
ATOM 932 O O . ASN A 1 117 ? -2.364 -9.857 -3.678 1.00 95.00 117 ASN A O 1
ATOM 936 N N . GLU A 1 118 ? -1.404 -11.617 -2.637 1.00 95.62 118 GLU A N 1
ATOM 937 C CA . GLU A 1 118 ? -0.350 -11.854 -3.629 1.00 95.62 118 GLU A CA 1
ATOM 938 C C . GLU A 1 118 ? -0.903 -12.084 -5.040 1.00 95.62 118 GLU A C 1
ATOM 940 O O . GLU A 1 118 ? -0.314 -11.633 -6.017 1.00 95.62 118 GLU A O 1
ATOM 945 N N . ALA A 1 119 ? -2.069 -12.726 -5.172 1.00 95.94 119 ALA A N 1
ATOM 946 C CA . ALA A 1 119 ? -2.682 -12.948 -6.479 1.00 95.94 119 ALA A CA 1
ATOM 947 C C . ALA A 1 119 ? -3.097 -11.621 -7.131 1.00 95.94 119 ALA A C 1
ATOM 949 O O . ALA A 1 119 ? -2.779 -11.375 -8.293 1.00 95.94 119 ALA A O 1
ATOM 950 N N . THR A 1 120 ? -3.750 -10.732 -6.377 1.00 95.06 120 THR A N 1
ATOM 951 C CA . THR A 1 120 ? -4.096 -9.388 -6.865 1.00 95.06 120 THR A CA 1
ATOM 952 C C . THR A 1 120 ? -2.847 -8.561 -7.164 1.00 95.06 120 THR A C 1
ATOM 954 O O . THR A 1 120 ? -2.803 -7.876 -8.182 1.00 95.06 120 THR A O 1
ATOM 957 N N . LEU A 1 121 ? -1.816 -8.642 -6.321 1.00 96.81 121 LEU A N 1
ATOM 958 C CA . LEU A 1 121 ? -0.555 -7.932 -6.538 1.00 96.81 121 LEU A CA 1
ATOM 959 C C . LEU A 1 121 ? 0.158 -8.397 -7.824 1.00 96.81 121 LEU A C 1
ATOM 961 O O . LEU A 1 121 ? 0.657 -7.571 -8.589 1.00 96.81 121 LEU A O 1
ATOM 965 N N . LEU A 1 122 ? 0.161 -9.704 -8.103 1.00 96.56 122 LEU A N 1
ATOM 966 C CA . LEU A 1 122 ? 0.712 -10.269 -9.339 1.00 96.56 122 LEU A CA 1
ATOM 967 C C . LEU A 1 122 ? -0.078 -9.849 -10.582 1.00 96.56 122 LEU A C 1
ATOM 969 O O . LEU A 1 122 ? 0.535 -9.567 -11.609 1.00 96.56 122 LEU A O 1
ATOM 973 N N . ILE A 1 123 ? -1.409 -9.761 -10.489 1.00 95.56 123 ILE A N 1
ATOM 974 C CA . ILE A 1 123 ? -2.241 -9.216 -11.573 1.00 95.56 123 ILE A CA 1
ATOM 975 C C . ILE A 1 123 ? -1.807 -7.781 -11.883 1.00 95.56 123 ILE A C 1
ATOM 977 O O . ILE A 1 123 ? -1.495 -7.480 -13.028 1.00 95.56 123 ILE A O 1
ATOM 981 N N . MET A 1 124 ? -1.646 -6.930 -10.863 1.00 94.38 124 MET A N 1
ATOM 982 C CA . MET A 1 124 ? -1.198 -5.548 -11.082 1.00 94.38 124 MET A CA 1
ATOM 983 C C . MET A 1 124 ? 0.186 -5.455 -11.725 1.00 94.38 124 MET A C 1
ATOM 985 O O . MET A 1 124 ? 0.433 -4.569 -12.543 1.00 94.38 124 MET A O 1
ATOM 989 N N . LEU A 1 125 ? 1.101 -6.360 -11.369 1.00 96.25 125 LEU A N 1
ATOM 990 C CA . LEU A 1 125 ? 2.413 -6.428 -12.006 1.00 96.25 125 LEU A CA 1
ATOM 991 C C . LEU A 1 125 ? 2.308 -6.805 -13.492 1.00 96.25 125 LEU A C 1
ATOM 993 O O . LEU A 1 125 ? 3.033 -6.236 -14.311 1.00 96.25 125 LEU A O 1
ATOM 997 N N . ASN A 1 126 ? 1.431 -7.752 -13.833 1.00 95.19 126 ASN A N 1
ATOM 998 C CA . ASN A 1 126 ? 1.198 -8.167 -15.214 1.00 95.19 126 ASN A CA 1
ATOM 999 C C . ASN A 1 126 ? 0.547 -7.047 -16.030 1.00 95.19 126 ASN A C 1
ATOM 1001 O O . ASN A 1 126 ? 1.060 -6.735 -17.100 1.00 95.19 126 ASN A O 1
ATOM 1005 N N . ASP A 1 127 ? -0.463 -6.362 -15.489 1.00 93.38 127 ASP A N 1
ATOM 1006 C CA . ASP A 1 127 ? -1.093 -5.210 -16.146 1.00 93.38 127 ASP A CA 1
ATOM 1007 C C . ASP A 1 127 ? -0.052 -4.123 -16.470 1.00 93.38 127 ASP A C 1
ATOM 1009 O O . ASP A 1 127 ? -0.011 -3.575 -17.569 1.00 93.38 127 ASP A O 1
ATOM 1013 N N . LEU A 1 128 ? 0.852 -3.827 -15.525 1.00 92.25 128 LEU A N 1
ATOM 1014 C CA . LEU A 1 128 ? 1.940 -2.865 -15.743 1.00 92.25 128 LEU A CA 1
ATOM 1015 C C . LEU A 1 128 ? 2.934 -3.322 -16.816 1.00 92.25 128 LEU A C 1
ATOM 1017 O O . LEU A 1 128 ? 3.542 -2.488 -17.488 1.00 92.25 128 LEU A O 1
ATOM 1021 N N . LYS A 1 129 ? 3.140 -4.632 -16.960 1.00 92.12 129 LYS A N 1
ATOM 1022 C CA . LYS A 1 129 ? 3.983 -5.188 -18.017 1.00 92.12 129 LYS A CA 1
ATOM 1023 C C . LYS A 1 129 ? 3.307 -5.038 -19.381 1.00 92.12 129 LYS A C 1
ATOM 1025 O O . LYS A 1 129 ? 3.954 -4.548 -20.297 1.00 92.12 129 LYS A O 1
ATOM 1030 N N . GLU A 1 130 ? 2.031 -5.397 -19.492 1.00 91.94 130 GLU A N 1
ATOM 1031 C CA . GLU A 1 130 ? 1.263 -5.283 -20.738 1.00 91.94 130 GLU A CA 1
ATOM 1032 C C . GLU A 1 130 ? 1.205 -3.832 -21.229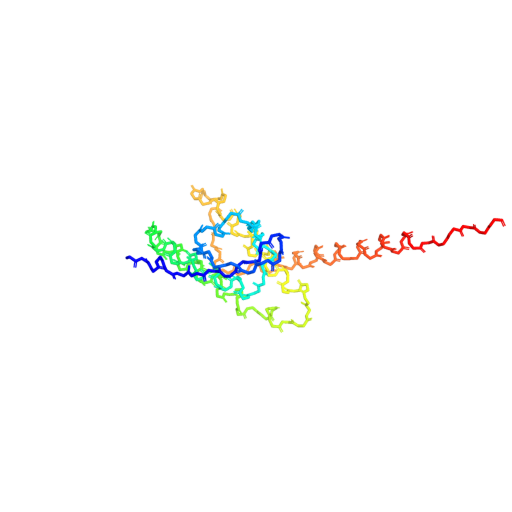 1.00 91.94 130 GLU A C 1
ATOM 1034 O O . GLU A 1 130 ? 1.505 -3.562 -22.389 1.00 91.94 130 GLU A O 1
ATOM 1039 N N . ILE A 1 131 ? 0.954 -2.877 -20.326 1.00 90.31 131 ILE A N 1
ATOM 1040 C CA . ILE A 1 131 ? 0.971 -1.442 -20.652 1.00 90.31 131 ILE A CA 1
ATOM 1041 C C . ILE A 1 131 ? 2.339 -1.009 -21.198 1.00 90.31 131 ILE A C 1
ATOM 1043 O O . ILE A 1 131 ? 2.406 -0.254 -22.169 1.00 90.31 131 ILE A O 1
ATOM 1047 N N . ALA A 1 132 ? 3.436 -1.473 -20.593 1.00 88.38 132 ALA A N 1
ATOM 1048 C CA . ALA A 1 132 ? 4.782 -1.130 -21.049 1.00 88.38 132 ALA A CA 1
ATOM 1049 C C . ALA A 1 132 ? 5.090 -1.728 -22.433 1.00 88.38 132 ALA A C 1
ATOM 1051 O O . ALA A 1 132 ? 5.640 -1.037 -23.293 1.00 88.38 132 ALA A O 1
ATOM 1052 N N . ASP A 1 133 ? 4.703 -2.985 -22.658 1.00 89.69 133 ASP A N 1
ATOM 1053 C CA . ASP A 1 133 ? 4.893 -3.676 -23.934 1.00 89.69 133 ASP A CA 1
ATOM 1054 C C . ASP A 1 133 ? 4.085 -2.984 -25.054 1.00 89.69 133 ASP A C 1
ATOM 1056 O O . ASP A 1 133 ? 4.608 -2.738 -26.145 1.00 89.69 133 ASP A O 1
ATOM 1060 N N . GLU A 1 134 ? 2.843 -2.570 -24.774 1.00 89.50 134 GLU A N 1
ATOM 1061 C CA . GLU A 1 134 ? 2.021 -1.784 -25.701 1.00 89.50 134 GLU A CA 1
ATOM 1062 C C . GLU A 1 134 ? 2.626 -0.415 -26.021 1.00 89.50 134 GLU A C 1
ATOM 1064 O O . GLU A 1 134 ? 2.659 -0.008 -27.185 1.00 89.50 134 GLU A O 1
ATOM 1069 N N . GLN A 1 135 ? 3.101 0.317 -25.009 1.00 87.38 135 GLN A N 1
ATOM 1070 C CA . GLN A 1 135 ? 3.736 1.622 -25.207 1.00 87.38 135 GLN A CA 1
ATOM 1071 C C . GLN A 1 135 ? 4.975 1.497 -26.094 1.00 87.38 135 GLN A C 1
ATOM 1073 O O . GLN A 1 135 ? 5.158 2.287 -27.022 1.00 87.38 135 GLN A O 1
ATOM 1078 N N . GLN A 1 136 ? 5.789 0.467 -25.868 1.00 85.94 136 GLN A N 1
ATOM 1079 C CA . GLN A 1 136 ? 6.973 0.204 -26.675 1.00 85.94 136 GLN A CA 1
ATOM 1080 C C . GLN A 1 136 ? 6.611 -0.166 -28.124 1.00 85.94 136 GLN A C 1
ATOM 1082 O O . GLN A 1 136 ? 7.264 0.306 -29.058 1.00 85.94 136 GLN A O 1
ATOM 1087 N N . ALA A 1 137 ? 5.542 -0.942 -28.334 1.00 85.50 137 ALA A N 1
ATOM 1088 C CA . ALA A 1 137 ? 5.038 -1.262 -29.669 1.00 85.50 137 ALA A CA 1
ATOM 1089 C C . ALA A 1 137 ? 4.526 -0.020 -30.423 1.00 85.50 137 ALA A C 1
ATOM 1091 O O . ALA A 1 137 ? 4.789 0.118 -31.618 1.00 85.50 137 ALA A O 1
ATOM 1092 N N . ARG A 1 138 ? 3.841 0.906 -29.735 1.00 85.62 138 ARG A N 1
ATOM 1093 C CA . ARG A 1 138 ? 3.352 2.167 -30.325 1.00 85.62 138 ARG A CA 1
ATOM 1094 C C . ARG A 1 138 ? 4.500 3.076 -30.760 1.00 85.62 138 ARG A C 1
ATOM 1096 O O . ARG A 1 138 ? 4.513 3.517 -31.905 1.00 85.62 138 ARG A O 1
ATOM 1103 N N . VAL A 1 139 ? 5.504 3.268 -29.900 1.00 82.56 139 VAL A N 1
ATOM 1104 C CA . VAL A 1 139 ? 6.710 4.045 -30.242 1.00 82.56 139 VAL A CA 1
ATOM 1105 C C . VAL A 1 139 ? 7.407 3.452 -31.469 1.00 82.56 139 VAL A C 1
ATOM 1107 O O . VAL A 1 139 ? 7.821 4.178 -32.367 1.00 82.56 139 VAL A O 1
ATOM 1110 N N . PHE A 1 140 ? 7.493 2.122 -31.557 1.00 77.31 140 PHE A N 1
ATOM 1111 C CA . PHE A 1 140 ? 8.106 1.461 -32.708 1.00 77.31 140 PHE A CA 1
ATOM 1112 C C . PHE A 1 140 ? 7.326 1.672 -34.021 1.00 77.31 140 PHE A C 1
ATOM 1114 O O . PHE A 1 140 ? 7.933 1.740 -35.089 1.00 77.31 140 PHE A O 1
ATOM 1121 N N . GLN A 1 141 ? 5.995 1.796 -33.966 1.00 76.31 141 GLN A N 1
ATOM 1122 C CA . GLN A 1 141 ? 5.165 2.080 -35.144 1.00 76.31 141 GLN A CA 1
ATOM 1123 C C . GLN A 1 141 ? 5.286 3.534 -35.626 1.00 76.31 141 GLN A C 1
ATOM 1125 O O . GLN A 1 141 ? 5.284 3.761 -36.835 1.00 76.31 141 GLN A O 1
ATOM 1130 N N . GLU A 1 142 ? 5.435 4.502 -34.718 1.00 74.88 142 GLU A N 1
ATOM 1131 C CA . GLU A 1 142 ? 5.569 5.928 -35.066 1.00 74.88 142 GLU A CA 1
ATOM 1132 C C . GLU A 1 142 ? 6.925 6.280 -35.702 1.00 74.88 142 GLU A C 1
ATOM 1134 O O . GLU A 1 142 ? 7.013 7.217 -36.490 1.00 74.88 142 GLU A O 1
ATOM 1139 N N . VAL A 1 143 ? 7.984 5.512 -35.424 1.00 71.25 143 VAL A N 1
ATOM 1140 C CA . VAL A 1 143 ? 9.353 5.777 -35.920 1.00 71.25 143 VAL A CA 1
ATOM 1141 C C . VAL A 1 143 ? 9.598 5.216 -37.339 1.00 71.25 143 VAL A C 1
ATOM 1143 O O . VAL A 1 143 ? 10.708 5.283 -37.870 1.00 71.25 143 VAL A O 1
ATOM 1146 N N . ARG A 1 144 ? 8.578 4.663 -38.010 1.00 66.44 144 ARG A N 1
ATOM 1147 C CA . ARG A 1 144 ? 8.736 4.075 -39.353 1.00 66.44 144 ARG A CA 1
ATOM 1148 C C . ARG A 1 144 ? 9.042 5.172 -40.400 1.00 66.44 144 ARG A C 1
ATOM 1150 O O . ARG A 1 144 ? 8.234 6.086 -40.551 1.00 66.44 144 ARG A O 1
ATOM 1157 N N . PRO A 1 145 ? 10.167 5.108 -41.143 1.00 63.31 145 PRO A N 1
ATOM 1158 C CA . PRO A 1 145 ? 10.540 6.166 -42.084 1.00 63.31 145 PRO A CA 1
ATOM 1159 C C . PRO A 1 145 ? 9.593 6.214 -43.294 1.00 63.31 145 PRO A C 1
ATOM 1161 O O . PRO A 1 145 ? 9.106 5.176 -43.752 1.00 63.31 145 PRO A O 1
ATOM 1164 N N . LEU A 1 146 ? 9.348 7.429 -43.807 1.00 60.47 146 LEU A N 1
ATOM 1165 C CA . LEU A 1 146 ? 8.542 7.672 -45.009 1.00 60.47 146 LEU A CA 1
ATOM 1166 C C . LEU A 1 146 ? 9.106 6.897 -46.216 1.00 60.47 146 LEU A C 1
ATOM 1168 O O . LEU A 1 146 ? 10.330 6.805 -46.357 1.00 60.47 146 LEU A O 1
ATOM 1172 N N . PRO A 1 147 ? 8.240 6.345 -47.089 1.00 65.75 147 PRO A N 1
ATOM 1173 C CA . PRO A 1 147 ? 8.691 5.664 -48.296 1.00 65.75 147 PRO A CA 1
ATOM 1174 C C . PRO A 1 147 ? 9.454 6.637 -49.212 1.00 65.75 147 PRO A C 1
ATOM 1176 O O . PRO A 1 147 ? 9.113 7.822 -49.247 1.00 65.75 147 PRO A O 1
ATOM 1179 N N . PRO A 1 148 ? 10.485 6.164 -49.938 1.00 64.25 148 PRO A N 1
ATOM 1180 C CA . PRO A 1 148 ? 11.257 7.015 -50.836 1.00 64.25 148 PRO A CA 1
ATOM 1181 C C . PRO A 1 148 ? 10.380 7.532 -51.986 1.00 64.25 148 PRO A C 1
ATOM 1183 O O . PRO A 1 148 ? 9.608 6.763 -52.564 1.00 64.25 148 PRO A O 1
ATOM 1186 N N . SER A 1 149 ? 10.511 8.834 -52.263 1.00 74.81 149 SER A N 1
ATOM 1187 C CA . SER A 1 149 ? 9.842 9.569 -53.347 1.00 74.81 149 SER A CA 1
ATOM 1188 C C . SER A 1 149 ? 10.310 9.166 -54.740 1.00 74.81 149 SER A C 1
ATOM 1190 O O . SER A 1 149 ? 11.511 8.842 -54.888 1.00 74.81 149 SER A O 1
#

pLDDT: mean 85.84, std 14.41, range [35.31, 98.12]

Nearest PDB structures (foldseek):
  3iyg-assembly1_E  TM=3.408E-01  e=5.145E+00  Bos taurus
  4b2t-assembly1_Q  TM=3.271E-01  e=6.494E+00  Bos taurus
  7nvo-assembly1_a  TM=1.983E-01  e=7.296E+00  Homo sapiens

Secondary structure (DSSP, 8-state):
---TTPEEEEE-TTS-EEEEETTTGGGSSPPPPTTS--HHHHHHHHHHHHHHHHHTT--HHHHHHHHHHHHHHHHSGGGG-S-HHHHHHHHHHHHHHHHHHHHHTTSTT----SS--HHHHHHHHHHHHHHHHHHHHHHHHHTPPPPP-

Sequence (149 aa):
MPDDSSLSLITSDDGTPSFVPSTANRGKLSPIPDEDLTFEQFGLAAIRMISAMRECSWDPAHINMFISFWRNIETHPWRGSRIQRQQQALLKYQSAQRLNWHKVIGSTNAFSLAQINEATLLIMLNDLKEIADEQQARVFQEVRPLPPS

Radius of gyration: 20.96 Å; Cα contacts (8 Å, |Δi|>4): 110; chains: 1; bounding box: 37×49×73 Å